Protein AF-D7MHW7-F1 (afdb_monomer_lite)

Structure (mmCIF, N/CA/C/O backbone):
data_AF-D7MHW7-F1
#
_entry.id   AF-D7MHW7-F1
#
loop_
_atom_site.group_PDB
_atom_site.id
_atom_site.type_symbol
_atom_site.label_atom_id
_atom_site.label_alt_id
_atom_site.label_comp_id
_atom_site.label_asym_id
_atom_site.label_entity_id
_atom_site.label_seq_id
_atom_site.pdbx_PDB_ins_code
_atom_site.Cartn_x
_atom_site.Cartn_y
_atom_site.Cartn_z
_atom_site.occupancy
_atom_site.B_iso_or_equiv
_atom_site.auth_seq_id
_atom_site.auth_comp_id
_atom_site.auth_asym_id
_atom_site.auth_atom_id
_atom_site.pdbx_PDB_model_num
ATOM 1 N N . MET A 1 1 ? -3.574 31.851 -14.010 1.00 35.72 1 MET A N 1
ATOM 2 C CA . MET A 1 1 ? -3.078 31.011 -12.898 1.00 35.72 1 MET A CA 1
ATOM 3 C C . MET A 1 1 ? -3.489 31.683 -11.595 1.00 35.72 1 MET A C 1
ATOM 5 O O . MET A 1 1 ? -2.938 32.725 -11.265 1.00 35.72 1 MET A O 1
ATOM 9 N N . VAL A 1 2 ? -4.532 31.171 -10.940 1.00 33.03 2 VAL A N 1
ATOM 10 C CA . VAL A 1 2 ? -5.126 31.762 -9.728 1.00 33.03 2 VAL A CA 1
ATOM 11 C C . VAL A 1 2 ? -4.238 31.435 -8.523 1.00 33.03 2 VAL A C 1
ATOM 13 O O . VAL A 1 2 ? -3.810 30.294 -8.360 1.00 33.03 2 VAL A O 1
ATOM 16 N N . LYS A 1 3 ? -3.908 32.438 -7.701 1.00 40.00 3 LYS A N 1
ATOM 17 C CA . LYS A 1 3 ? -3.277 32.227 -6.390 1.00 40.00 3 LYS A CA 1
ATOM 18 C C . LYS A 1 3 ? -4.361 31.727 -5.439 1.00 40.00 3 LYS A C 1
ATOM 20 O O . LYS A 1 3 ? -5.264 32.483 -5.098 1.00 40.00 3 LYS A O 1
ATOM 25 N N . VAL A 1 4 ? -4.289 30.464 -5.037 1.00 42.28 4 VAL A N 1
ATOM 26 C CA . VAL A 1 4 ? -5.145 29.925 -3.977 1.00 42.28 4 VAL A CA 1
ATOM 27 C C . VAL A 1 4 ? -4.425 30.169 -2.651 1.00 42.28 4 VAL A C 1
ATOM 29 O O . VAL A 1 4 ? -3.669 29.329 -2.184 1.00 42.28 4 VAL A O 1
ATOM 32 N N . ASP A 1 5 ? -4.608 31.361 -2.081 1.00 50.09 5 ASP A N 1
ATOM 33 C CA . ASP A 1 5 ? -4.143 31.702 -0.731 1.00 50.09 5 ASP A CA 1
ATOM 34 C C . ASP A 1 5 ? -5.175 31.173 0.283 1.00 50.09 5 ASP A C 1
ATOM 36 O O . ASP A 1 5 ? -6.059 31.908 0.726 1.00 50.09 5 ASP A O 1
ATOM 40 N N . ARG A 1 6 ? -5.123 29.877 0.617 1.00 55.62 6 ARG A N 1
ATOM 41 C CA . ARG A 1 6 ? -5.978 29.293 1.666 1.00 55.62 6 ARG A CA 1
ATOM 42 C C . ARG A 1 6 ? -5.141 28.992 2.904 1.00 55.62 6 ARG A C 1
ATOM 44 O O . ARG A 1 6 ? -4.108 28.336 2.829 1.00 55.62 6 ARG A O 1
ATOM 51 N N . ASN A 1 7 ? -5.600 29.475 4.054 1.00 59.31 7 ASN A N 1
ATOM 52 C CA . ASN A 1 7 ? -5.033 29.083 5.339 1.00 59.31 7 ASN A CA 1
ATOM 53 C C . ASN A 1 7 ? -5.412 27.626 5.613 1.00 59.31 7 ASN A C 1
ATOM 55 O O . ASN A 1 7 ? -6.584 27.269 5.491 1.00 59.31 7 ASN A O 1
ATOM 59 N N . ILE A 1 8 ? -4.433 26.803 5.981 1.00 56.03 8 ILE A N 1
ATOM 60 C CA . ILE A 1 8 ? -4.662 25.408 6.362 1.00 56.03 8 ILE A CA 1
ATOM 61 C C . ILE A 1 8 ? -4.437 25.291 7.862 1.00 56.03 8 ILE A C 1
ATOM 63 O O . ILE A 1 8 ? -3.434 25.769 8.400 1.00 56.03 8 ILE A O 1
ATOM 67 N N . THR A 1 9 ? -5.389 24.658 8.539 1.00 46.12 9 THR A N 1
ATOM 68 C CA . THR A 1 9 ? -5.274 24.313 9.952 1.00 46.12 9 THR A CA 1
ATOM 69 C C . THR A 1 9 ? -4.800 22.872 10.056 1.00 46.12 9 THR A C 1
ATOM 71 O O . THR A 1 9 ? -5.472 21.954 9.596 1.00 46.12 9 THR A O 1
ATOM 74 N N . VAL A 1 10 ? -3.639 22.680 10.670 1.00 48.81 10 VAL A N 1
ATOM 75 C CA . VAL A 1 10 ? -3.115 21.369 11.068 1.00 48.81 10 VAL A CA 1
ATOM 76 C C . VAL A 1 10 ? -3.005 21.337 12.593 1.00 48.81 10 VAL A C 1
ATOM 78 O O . VAL A 1 10 ? -3.010 22.387 13.232 1.00 48.81 10 VAL A O 1
ATOM 81 N N . ASN A 1 11 ? -2.866 20.157 13.207 1.00 44.56 11 ASN A N 1
ATOM 82 C CA . ASN A 1 11 ? -2.750 20.003 14.674 1.00 44.56 11 ASN A CA 1
ATOM 83 C C . ASN A 1 11 ? -1.547 20.742 15.316 1.00 44.56 11 ASN A C 1
ATOM 85 O O . ASN A 1 11 ? -1.367 20.693 16.528 1.00 44.56 11 ASN A O 1
ATOM 89 N N . LEU A 1 12 ? -0.738 21.444 14.516 1.00 39.25 12 LEU A N 1
ATOM 90 C CA . LEU A 1 12 ? 0.401 22.271 14.922 1.00 39.25 12 LEU A CA 1
ATOM 91 C C . LEU A 1 12 ? 0.145 23.787 14.769 1.00 39.25 12 LEU A C 1
ATOM 93 O O . LEU A 1 12 ? 1.045 24.583 15.017 1.00 39.25 12 LEU A O 1
ATOM 97 N N . GLY A 1 13 ? -1.061 24.201 14.365 1.00 53.19 13 GLY A N 1
ATOM 98 C CA . GLY A 1 13 ? -1.449 25.605 14.207 1.00 53.19 13 GLY A CA 1
ATOM 99 C C . GLY A 1 13 ? -2.006 25.943 12.823 1.00 53.19 13 GLY A C 1
ATOM 100 O O . GLY A 1 13 ? -2.254 25.076 11.985 1.00 53.19 13 GLY A O 1
ATOM 101 N N . THR A 1 14 ? -2.234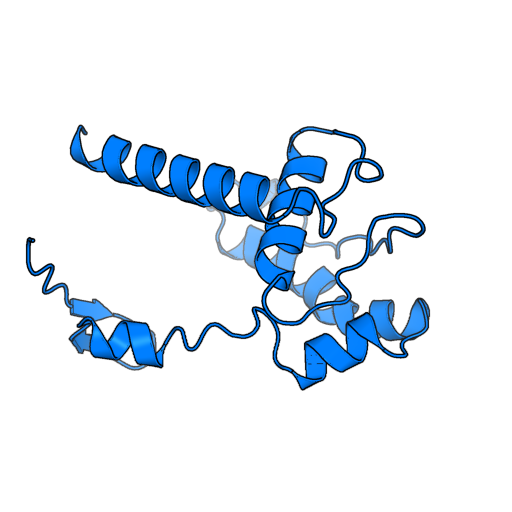 27.239 12.593 1.00 54.78 14 THR A N 1
ATOM 102 C CA . THR A 1 14 ? -2.672 27.755 11.288 1.00 54.78 14 THR A CA 1
ATOM 103 C C . THR A 1 14 ? -1.460 28.224 10.508 1.00 54.78 14 THR A C 1
ATOM 105 O O . THR A 1 14 ? -0.713 29.082 10.977 1.00 54.78 14 THR A O 1
ATOM 108 N N . ILE A 1 15 ? -1.282 27.677 9.314 1.00 58.00 15 ILE A N 1
ATOM 109 C CA . ILE A 1 15 ? -0.155 27.988 8.442 1.00 58.00 15 ILE A CA 1
ATOM 110 C C . ILE A 1 15 ? -0.654 28.504 7.095 1.00 58.00 15 ILE A C 1
ATOM 112 O O . ILE A 1 15 ? -1.705 28.096 6.588 1.00 58.00 15 ILE A O 1
ATOM 116 N N . LYS A 1 16 ? 0.107 29.439 6.521 1.00 62.28 16 LYS A N 1
ATOM 117 C CA . LYS A 1 16 ? -0.169 29.976 5.193 1.00 62.28 16 LYS A CA 1
ATOM 118 C C . LYS A 1 16 ? 0.370 28.988 4.168 1.00 62.28 16 LYS A C 1
ATOM 120 O O . LYS A 1 16 ? 1.574 28.929 3.943 1.00 62.28 16 LYS A O 1
ATOM 125 N N . ALA A 1 17 ? -0.522 28.195 3.589 1.00 55.25 17 ALA A N 1
ATOM 126 C CA . ALA A 1 17 ? -0.141 27.237 2.572 1.00 55.25 17 ALA A CA 1
ATOM 127 C C . ALA A 1 17 ? 0.098 27.980 1.256 1.00 55.25 17 ALA A C 1
ATOM 129 O O . ALA A 1 17 ? -0.837 28.461 0.617 1.00 55.25 17 ALA A O 1
ATOM 130 N N . ASP A 1 18 ? 1.362 28.109 0.872 1.00 64.44 18 ASP A N 1
ATOM 131 C CA . ASP A 1 18 ? 1.754 28.569 -0.453 1.00 64.44 18 ASP A CA 1
ATOM 132 C C . ASP A 1 18 ? 2.444 27.442 -1.234 1.00 64.44 18 ASP A C 1
ATOM 134 O O . ASP A 1 18 ? 2.612 26.320 -0.753 1.00 64.44 18 ASP A O 1
ATOM 138 N N . LYS A 1 19 ? 2.819 27.721 -2.486 1.00 53.50 19 LYS A N 1
ATOM 139 C CA . LYS A 1 19 ? 3.480 26.724 -3.337 1.00 53.50 19 LYS A CA 1
ATOM 140 C C . LYS A 1 19 ? 4.762 26.178 -2.703 1.00 53.50 19 LYS A C 1
ATOM 142 O O . LYS A 1 19 ? 5.056 25.012 -2.916 1.00 53.50 19 LYS A O 1
ATOM 147 N N . GLN A 1 20 ? 5.492 26.993 -1.945 1.00 55.22 20 GLN A N 1
ATOM 148 C CA . GLN A 1 20 ? 6.726 26.585 -1.282 1.00 55.22 20 GLN A CA 1
ATOM 149 C C . GLN A 1 20 ? 6.421 25.635 -0.119 1.00 55.22 20 GLN A C 1
ATOM 151 O O . GLN A 1 20 ? 7.057 24.595 -0.013 1.00 55.22 20 GLN A O 1
ATOM 156 N N . PHE A 1 21 ? 5.376 25.918 0.664 1.00 55.53 21 PHE A N 1
ATOM 157 C CA . PHE A 1 21 ? 4.899 25.019 1.716 1.00 55.53 21 PHE A CA 1
ATOM 158 C C . PHE A 1 21 ? 4.549 23.622 1.178 1.00 55.53 21 PHE A C 1
ATOM 160 O O . PHE A 1 21 ? 4.957 22.619 1.755 1.00 55.53 21 PHE A O 1
ATOM 167 N N . PHE A 1 22 ? 3.839 23.531 0.048 1.00 49.62 22 PHE A N 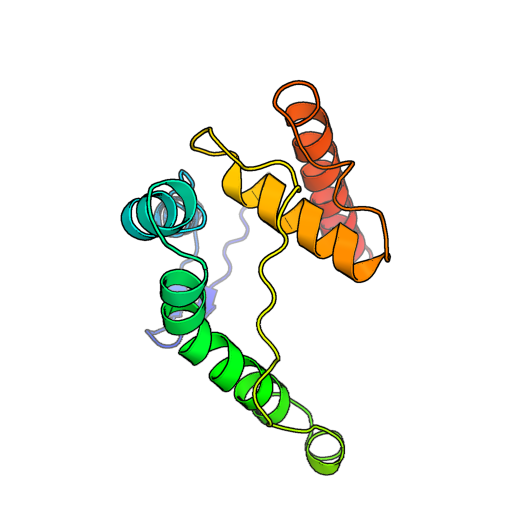1
ATOM 168 C CA . PHE A 1 22 ? 3.529 22.231 -0.562 1.00 49.62 22 PHE A CA 1
ATOM 169 C C . PHE A 1 22 ? 4.749 21.550 -1.190 1.00 49.62 22 PHE A C 1
ATOM 171 O O . PHE A 1 22 ? 4.806 20.328 -1.169 1.00 49.62 22 PHE A O 1
ATOM 178 N N . LEU A 1 23 ? 5.718 22.304 -1.717 1.00 49.09 23 LEU A N 1
ATOM 179 C CA . LEU A 1 23 ? 6.990 21.756 -2.211 1.00 49.09 23 LEU A CA 1
ATOM 180 C C . LEU A 1 23 ? 7.880 21.222 -1.076 1.00 49.09 23 LEU A C 1
ATOM 182 O O . LEU A 1 23 ? 8.660 20.307 -1.300 1.00 49.09 23 LEU A O 1
ATOM 186 N N . GLU A 1 24 ? 7.762 21.779 0.129 1.00 51.06 24 GLU A N 1
ATOM 187 C CA . GLU A 1 24 ? 8.462 21.306 1.331 1.00 51.06 24 GLU A CA 1
ATOM 188 C C . GLU A 1 24 ? 7.731 20.141 2.016 1.00 51.06 24 GLU A C 1
ATOM 190 O O . GLU A 1 24 ? 8.368 19.254 2.577 1.00 51.06 24 GLU A O 1
ATOM 195 N N . LEU A 1 25 ? 6.394 20.123 1.962 1.00 44.28 25 LEU A N 1
ATOM 196 C CA . LEU A 1 25 ? 5.562 19.030 2.479 1.00 44.28 25 LEU A CA 1
ATOM 197 C C . LEU A 1 25 ? 5.601 17.794 1.566 1.00 44.28 25 LEU A C 1
ATOM 199 O O . LEU A 1 25 ? 5.479 16.662 2.029 1.00 44.28 25 LEU A O 1
ATOM 203 N N . ILE A 1 26 ? 5.747 18.027 0.263 1.00 46.34 26 ILE A N 1
ATOM 204 C CA . ILE A 1 26 ? 5.832 17.020 -0.786 1.00 46.34 26 ILE A CA 1
ATOM 205 C C . ILE A 1 26 ? 7.239 17.124 -1.382 1.00 46.34 26 ILE A C 1
ATOM 207 O O . ILE A 1 26 ? 7.407 17.690 -2.457 1.00 46.34 26 ILE A O 1
ATOM 211 N N . ASP A 1 27 ? 8.250 16.588 -0.695 1.00 48.16 27 ASP A N 1
ATOM 212 C CA . ASP A 1 27 ? 9.506 16.199 -1.351 1.00 48.16 27 ASP A CA 1
ATOM 213 C C . ASP A 1 27 ? 9.298 14.790 -1.942 1.00 48.16 27 ASP A C 1
ATOM 215 O O . ASP A 1 27 ? 9.391 13.790 -1.220 1.00 48.16 27 ASP A O 1
ATOM 219 N N . PRO A 1 28 ? 8.884 14.650 -3.218 1.00 53.84 28 PRO A N 1
ATOM 220 C CA . PRO A 1 28 ? 8.311 13.418 -3.717 1.00 53.84 28 PRO A CA 1
ATOM 221 C C . PRO A 1 28 ? 9.383 12.666 -4.488 1.00 53.84 28 PRO A C 1
ATOM 223 O O . PRO A 1 28 ? 9.384 12.657 -5.719 1.00 53.84 28 PRO A O 1
ATOM 226 N N . GLN A 1 29 ? 10.305 12.018 -3.786 1.00 49.69 29 GLN A N 1
ATOM 227 C CA . GLN A 1 29 ? 11.044 10.926 -4.425 1.00 49.69 29 GLN A CA 1
ATOM 228 C C . GLN A 1 29 ? 10.478 9.565 -4.044 1.00 49.69 29 GLN A C 1
ATOM 230 O O . GLN A 1 29 ? 10.505 8.639 -4.858 1.00 49.69 29 GLN A O 1
ATOM 235 N N . THR A 1 30 ? 9.892 9.433 -2.853 1.00 52.28 30 THR A N 1
ATOM 236 C CA . THR A 1 30 ? 9.398 8.148 -2.360 1.00 52.28 30 THR A CA 1
ATOM 237 C C . THR A 1 30 ? 8.164 8.323 -1.461 1.00 52.28 30 THR A C 1
ATOM 239 O O . THR A 1 30 ? 8.143 9.157 -0.566 1.00 52.28 30 THR A O 1
ATOM 242 N N . TRP A 1 31 ? 7.115 7.521 -1.684 1.00 53.88 31 TRP A N 1
ATOM 243 C CA . TRP A 1 31 ? 5.898 7.475 -0.842 1.00 53.88 31 TRP A CA 1
ATOM 244 C C . TRP A 1 31 ? 6.133 6.808 0.521 1.00 53.88 31 TRP A C 1
ATOM 246 O O . TRP A 1 31 ? 5.336 6.931 1.445 1.00 53.88 31 TRP A O 1
ATOM 256 N N . LEU A 1 32 ? 7.241 6.086 0.631 1.00 52.22 32 LEU A N 1
ATOM 257 C CA . LEU A 1 32 ? 7.773 5.498 1.850 1.00 52.22 32 LEU A CA 1
ATOM 258 C C . LEU A 1 32 ? 9.157 6.104 2.068 1.00 52.22 32 LEU A C 1
ATOM 260 O O . LEU A 1 32 ? 9.810 6.455 1.088 1.00 52.22 32 LEU A O 1
ATOM 264 N N . SER A 1 33 ? 9.645 6.216 3.305 1.00 55.34 33 SER A N 1
ATOM 265 C CA . SER A 1 33 ? 11.039 6.636 3.511 1.00 55.34 33 SER A CA 1
ATOM 266 C C . SER A 1 33 ? 11.986 5.707 2.738 1.00 55.34 33 SER A C 1
ATOM 268 O O . SER A 1 33 ? 11.663 4.538 2.510 1.00 55.34 33 SER A O 1
ATOM 270 N N . GLU A 1 34 ? 13.158 6.188 2.315 1.00 56.56 34 GLU A N 1
ATOM 271 C CA . GLU A 1 34 ? 14.129 5.320 1.631 1.00 56.56 34 GLU A CA 1
ATOM 272 C C . GLU A 1 34 ? 14.457 4.060 2.444 1.00 56.56 34 GLU A C 1
ATOM 274 O O . GLU A 1 34 ? 14.696 3.001 1.871 1.00 56.56 34 GLU A O 1
ATOM 279 N N . GLU A 1 35 ? 14.449 4.171 3.771 1.00 54.16 35 GLU A N 1
ATOM 280 C CA . GLU A 1 35 ? 14.662 3.068 4.704 1.00 54.16 35 GLU A CA 1
ATOM 281 C C . GLU A 1 35 ? 13.533 2.035 4.624 1.00 54.16 35 GLU A C 1
ATOM 283 O O . GLU A 1 35 ? 13.804 0.843 4.505 1.00 54.16 35 GLU A O 1
ATOM 288 N N . LEU A 1 36 ? 12.274 2.483 4.592 1.00 55.88 36 LEU A N 1
ATOM 289 C CA . LEU A 1 36 ? 11.096 1.623 4.441 1.00 55.88 36 LEU A CA 1
ATOM 290 C C . LEU A 1 36 ? 11.015 0.990 3.050 1.00 55.88 36 LEU A C 1
ATOM 292 O O . LEU A 1 36 ? 10.700 -0.191 2.917 1.00 55.88 36 LEU A O 1
ATOM 296 N N . SER A 1 37 ? 11.344 1.761 2.015 1.00 55.69 37 SER A N 1
ATOM 297 C CA . SER A 1 37 ? 11.424 1.290 0.633 1.00 55.69 37 SER A CA 1
ATOM 298 C C . SER A 1 37 ? 12.493 0.203 0.490 1.00 55.69 37 SER A C 1
ATOM 300 O O . SER A 1 37 ? 12.210 -0.879 -0.018 1.00 55.69 37 SER A O 1
ATOM 302 N N . LYS A 1 38 ? 13.701 0.429 1.027 1.00 54.28 38 LYS A N 1
ATOM 303 C CA . LYS A 1 38 ? 14.780 -0.570 1.052 1.00 54.28 38 LYS A CA 1
ATOM 304 C C . LYS A 1 38 ? 14.403 -1.783 1.904 1.00 54.28 38 LYS A C 1
ATOM 306 O O . LYS A 1 38 ? 14.666 -2.894 1.472 1.00 54.28 38 LYS A O 1
ATOM 311 N N . PHE A 1 39 ? 13.749 -1.616 3.050 1.00 54.91 39 PHE A N 1
ATOM 312 C CA . PHE A 1 39 ? 13.306 -2.736 3.889 1.00 54.91 39 PHE A CA 1
ATOM 313 C C . PHE A 1 39 ? 12.313 -3.652 3.151 1.00 54.91 39 PHE A C 1
ATOM 315 O O . PHE A 1 39 ? 12.529 -4.859 3.050 1.00 54.91 39 PHE A O 1
ATOM 322 N N . ILE A 1 40 ? 11.284 -3.068 2.529 1.00 58.19 40 ILE A N 1
ATOM 323 C CA . ILE A 1 40 ? 10.234 -3.815 1.818 1.00 58.19 40 ILE A CA 1
ATOM 324 C C . ILE A 1 40 ? 10.750 -4.432 0.507 1.00 58.19 40 ILE A C 1
ATOM 326 O O . ILE A 1 40 ? 10.376 -5.558 0.174 1.00 58.19 40 ILE A O 1
ATOM 330 N N . ILE A 1 41 ? 11.605 -3.719 -0.238 1.00 56.31 41 ILE A N 1
ATOM 331 C CA . ILE A 1 41 ? 12.107 -4.154 -1.554 1.00 56.31 41 ILE A CA 1
ATOM 332 C C . ILE A 1 41 ? 13.299 -5.109 -1.424 1.00 56.31 41 ILE A C 1
ATOM 334 O O . ILE A 1 41 ? 13.458 -6.000 -2.258 1.00 56.31 41 ILE A O 1
ATOM 338 N N . SER A 1 42 ? 14.159 -4.923 -0.419 1.00 53.59 42 SER A N 1
ATOM 339 C CA . SER A 1 42 ? 15.492 -5.521 -0.438 1.00 53.59 42 SER A CA 1
ATOM 340 C C . SER A 1 42 ? 15.596 -6.863 0.282 1.00 53.59 42 SER A C 1
ATOM 342 O O . SER A 1 42 ? 16.292 -7.718 -0.258 1.00 53.59 42 SER A O 1
ATOM 344 N N . ILE A 1 43 ? 15.048 -7.088 1.489 1.00 51.94 43 ILE A N 1
ATOM 345 C CA . ILE A 1 43 ? 15.536 -8.252 2.278 1.00 51.94 43 ILE A CA 1
ATOM 346 C C . ILE A 1 43 ? 14.578 -8.843 3.327 1.00 51.94 43 ILE A C 1
ATOM 348 O O . ILE A 1 43 ? 15.021 -9.675 4.110 1.00 51.94 43 ILE A O 1
ATOM 352 N N . SER A 1 44 ? 13.287 -8.512 3.359 1.00 59.47 44 SER A N 1
ATOM 353 C CA . SER A 1 44 ? 12.430 -9.070 4.416 1.00 59.47 44 SER A CA 1
ATOM 354 C C . SER A 1 44 ? 11.695 -10.354 4.031 1.00 59.47 44 SER A C 1
ATOM 356 O O . SER A 1 44 ? 10.986 -10.441 3.013 1.00 59.47 44 SER A O 1
ATOM 358 N N . SER A 1 45 ? 11.857 -11.376 4.879 1.00 69.50 45 SER A N 1
ATOM 359 C CA . SER A 1 45 ? 11.048 -12.597 4.842 1.00 69.50 45 SER A CA 1
ATOM 360 C C . SER A 1 45 ? 9.554 -12.241 4.949 1.00 69.50 45 SER A C 1
ATOM 362 O O . SER A 1 45 ? 9.185 -11.133 5.342 1.00 69.50 45 SER A O 1
ATOM 364 N N . GLY A 1 46 ? 8.659 -13.152 4.547 1.00 72.88 46 GLY A N 1
ATOM 365 C CA . GLY A 1 46 ? 7.213 -12.924 4.705 1.00 72.88 46 GLY A CA 1
ATOM 366 C C . GLY A 1 46 ? 6.831 -12.561 6.144 1.00 72.88 46 GLY A C 1
ATOM 367 O O . GLY A 1 46 ? 6.020 -11.664 6.341 1.00 72.88 46 GLY A O 1
ATOM 368 N N . GLU A 1 47 ? 7.497 -13.192 7.108 1.00 80.19 47 GLU A N 1
ATOM 369 C CA . GLU A 1 47 ? 7.303 -13.003 8.545 1.00 80.19 47 GLU A CA 1
ATOM 370 C C . GLU A 1 47 ? 7.763 -11.620 9.029 1.00 80.19 47 GLU A C 1
ATOM 372 O O . GLU A 1 47 ? 7.049 -10.962 9.778 1.00 80.19 47 GLU A O 1
ATOM 377 N N . GLU A 1 48 ? 8.908 -11.126 8.551 1.00 79.56 48 GLU A N 1
ATOM 378 C CA . GLU A 1 48 ? 9.398 -9.788 8.909 1.00 79.56 48 GLU A CA 1
ATOM 379 C C . GLU A 1 48 ? 8.475 -8.675 8.406 1.00 79.56 48 GLU A C 1
ATOM 381 O O . GLU A 1 48 ? 8.218 -7.706 9.119 1.00 79.56 48 GLU A O 1
ATOM 386 N N . ILE A 1 49 ? 7.948 -8.818 7.185 1.00 77.75 49 ILE A N 1
ATOM 387 C CA . ILE A 1 49 ? 6.960 -7.873 6.654 1.00 77.75 49 ILE A CA 1
ATOM 388 C C . ILE A 1 49 ? 5.664 -7.970 7.448 1.00 77.75 49 ILE A C 1
ATOM 390 O O . ILE A 1 49 ? 5.087 -6.936 7.767 1.00 77.75 49 ILE A O 1
ATOM 394 N N . GLU A 1 50 ? 5.204 -9.180 7.770 1.00 83.06 50 GLU A N 1
ATOM 395 C CA . GLU A 1 50 ? 3.986 -9.374 8.552 1.00 83.06 50 GLU A CA 1
ATOM 396 C C . GLU A 1 50 ? 4.089 -8.704 9.925 1.00 83.06 50 GLU A C 1
ATOM 398 O O . GLU A 1 50 ? 3.212 -7.917 10.280 1.00 83.06 50 GLU A O 1
ATOM 403 N N . GLU A 1 51 ? 5.185 -8.918 10.656 1.00 85.81 51 GLU A N 1
ATOM 404 C CA . GLU A 1 51 ? 5.394 -8.281 11.958 1.00 85.81 51 GLU A CA 1
ATOM 405 C C . GLU A 1 51 ? 5.532 -6.757 11.831 1.00 85.81 51 GLU A C 1
ATOM 407 O O . GLU A 1 51 ? 4.980 -6.019 12.647 1.00 85.81 51 GLU A O 1
ATOM 412 N N . PHE A 1 52 ? 6.181 -6.267 10.769 1.00 83.00 52 PHE A N 1
ATOM 413 C CA . PHE A 1 52 ? 6.280 -4.834 10.497 1.00 83.00 52 PHE A CA 1
ATOM 414 C C . PHE A 1 52 ? 4.915 -4.186 10.206 1.00 83.00 52 PHE A C 1
ATOM 416 O O . PHE A 1 52 ? 4.651 -3.073 10.667 1.00 83.00 52 PHE A O 1
ATOM 423 N N . VAL A 1 53 ? 4.032 -4.852 9.449 1.00 84.06 53 VAL A N 1
ATOM 424 C CA . VAL A 1 53 ? 2.728 -4.281 9.056 1.00 84.06 53 VAL A CA 1
ATOM 425 C C . VAL A 1 53 ? 1.608 -4.540 10.071 1.00 84.06 53 VAL A C 1
ATOM 427 O O . VAL A 1 53 ? 0.564 -3.887 10.026 1.00 84.06 53 VAL A O 1
ATOM 430 N N . LYS A 1 54 ? 1.816 -5.453 11.021 1.00 88.25 54 LYS A N 1
ATOM 431 C CA . LYS A 1 54 ? 0.857 -5.824 12.072 1.00 88.25 54 LYS A CA 1
ATOM 432 C C . LYS A 1 54 ? 0.314 -4.657 12.899 1.00 88.25 54 LYS A C 1
ATOM 434 O O . LYS A 1 54 ? -0.902 -4.632 13.100 1.00 88.25 54 LYS A O 1
ATOM 439 N N . PRO A 1 55 ? 1.112 -3.655 13.320 1.00 89.56 55 PRO A N 1
ATOM 440 C CA . PRO A 1 55 ? 0.565 -2.478 13.989 1.00 89.56 55 PRO A CA 1
ATOM 441 C C . PRO A 1 55 ? -0.480 -1.747 13.137 1.00 89.56 55 PRO A C 1
ATOM 443 O O . PRO A 1 55 ? -1.504 -1.322 13.663 1.00 89.56 55 PRO A O 1
ATOM 446 N N . TYR A 1 56 ? -0.278 -1.657 11.819 1.00 86.50 56 TYR A N 1
ATOM 447 C CA . TYR A 1 56 ? -1.226 -1.014 10.906 1.00 86.50 56 TYR A CA 1
ATOM 448 C C . TYR A 1 56 ? -2.485 -1.858 10.707 1.00 86.50 56 TYR A C 1
ATOM 450 O O . TYR A 1 56 ? -3.587 -1.319 10.733 1.00 86.50 56 TYR A O 1
ATOM 458 N N . ALA A 1 57 ? -2.339 -3.179 10.568 1.00 89.31 57 ALA A N 1
ATOM 459 C CA . ALA A 1 57 ? -3.472 -4.094 10.438 1.00 89.31 57 ALA A CA 1
ATOM 460 C C . ALA A 1 57 ? -4.409 -4.056 11.659 1.00 89.31 57 ALA A C 1
ATOM 462 O O . ALA A 1 57 ? -5.608 -4.287 11.517 1.00 89.31 57 ALA A O 1
ATOM 463 N N . LEU A 1 58 ? -3.869 -3.743 12.840 1.00 91.06 58 LEU A N 1
ATOM 464 C CA . LEU A 1 58 ? -4.646 -3.480 14.050 1.00 91.06 58 LEU A CA 1
ATOM 465 C C . LEU A 1 58 ? -5.197 -2.051 14.063 1.00 91.06 58 LEU A C 1
ATOM 467 O O . LEU A 1 58 ? -6.383 -1.860 14.284 1.00 91.06 58 LEU A O 1
ATOM 471 N N . MET A 1 59 ? -4.364 -1.042 13.806 1.00 93.88 59 MET A N 1
ATOM 472 C CA . MET A 1 59 ? -4.737 0.370 13.938 1.00 93.88 59 MET A CA 1
ATOM 473 C C . MET A 1 59 ? -5.812 0.819 12.938 1.00 93.88 59 MET A C 1
ATOM 475 O O . MET A 1 59 ? -6.699 1.586 13.302 1.00 93.88 59 MET A O 1
ATOM 479 N N . VAL A 1 60 ? -5.746 0.373 11.683 1.00 88.19 60 VAL A N 1
ATOM 480 C CA . VAL A 1 60 ? -6.662 0.813 10.619 1.00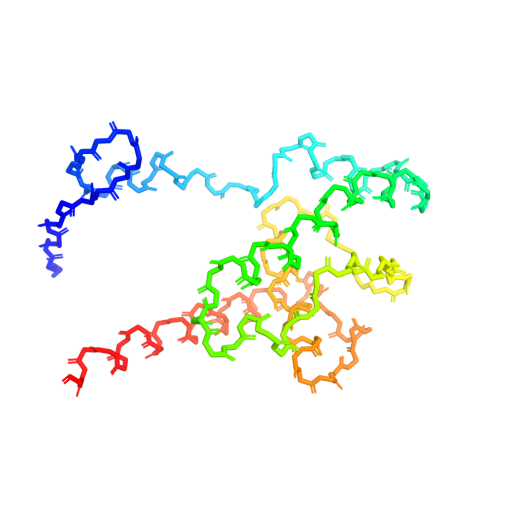 88.19 60 VAL A CA 1
ATOM 481 C C . VAL A 1 60 ? -8.141 0.550 10.950 1.00 88.19 60 VAL A C 1
ATOM 483 O O . VAL A 1 60 ? -8.908 1.512 10.892 1.00 88.19 60 VAL A O 1
ATOM 486 N N . PRO A 1 61 ? -8.579 -0.667 11.338 1.00 90.06 61 PRO A N 1
ATOM 487 C CA . PRO A 1 61 ? -9.979 -0.894 11.704 1.00 90.06 61 PRO A CA 1
ATOM 488 C C . PRO A 1 61 ? -10.429 -0.059 12.913 1.00 90.06 61 PRO A C 1
ATOM 490 O O . PRO A 1 61 ? -11.547 0.458 12.902 1.00 90.06 61 PRO A O 1
ATOM 493 N N . TYR A 1 62 ? -9.556 0.165 13.906 1.00 89.19 62 TYR A N 1
ATOM 494 C CA . TYR A 1 62 ? -9.853 1.082 15.015 1.00 89.19 62 TYR A CA 1
ATOM 495 C C . TYR A 1 62 ? -10.097 2.512 14.534 1.00 89.19 62 TYR A C 1
ATOM 497 O O . TYR A 1 62 ? -11.065 3.140 14.958 1.00 89.19 62 TYR A O 1
ATOM 505 N N . LEU A 1 63 ? -9.240 3.031 13.647 1.00 91.06 63 LEU A N 1
ATOM 506 C CA . LEU A 1 63 ? -9.398 4.378 13.099 1.00 91.06 63 LEU A CA 1
ATOM 507 C C . LEU A 1 63 ? -10.684 4.493 12.279 1.00 91.06 63 LEU A C 1
ATOM 509 O O . LEU A 1 63 ? -11.435 5.442 12.477 1.00 91.06 63 LEU A O 1
ATOM 513 N N . ILE A 1 64 ? -10.977 3.517 11.414 1.00 89.44 64 ILE A N 1
ATOM 514 C CA . ILE A 1 64 ? -12.208 3.499 10.609 1.00 89.44 64 ILE A CA 1
ATOM 515 C C . ILE A 1 64 ? -13.439 3.585 11.511 1.00 89.44 64 ILE A C 1
ATOM 517 O O . ILE A 1 64 ? -14.300 4.431 11.288 1.00 89.44 64 ILE A O 1
ATOM 521 N N . LYS A 1 65 ? -13.496 2.770 12.570 1.00 90.44 65 LYS A N 1
ATOM 522 C CA . LYS A 1 65 ? -14.596 2.817 13.536 1.00 90.44 65 LYS A CA 1
ATOM 523 C C . LYS A 1 65 ? -14.648 4.153 14.282 1.00 90.44 65 LYS A C 1
ATOM 525 O O . LYS A 1 65 ? -15.717 4.736 14.402 1.00 90.44 65 LYS A O 1
ATOM 530 N N . ALA A 1 66 ? -13.512 4.674 14.744 1.00 90.69 66 ALA A N 1
ATOM 531 C CA . ALA A 1 66 ? -13.456 5.933 15.490 1.00 90.69 66 ALA A CA 1
ATOM 532 C C . ALA A 1 66 ? -13.906 7.157 14.669 1.00 90.69 66 ALA A C 1
ATOM 534 O O . ALA A 1 66 ? -14.442 8.105 15.242 1.00 90.69 66 ALA A O 1
ATOM 535 N N . PHE A 1 67 ? -13.694 7.144 13.349 1.00 91.75 67 PHE A N 1
ATOM 536 C CA . PHE A 1 67 ? -14.119 8.217 12.443 1.00 91.75 67 PHE A CA 1
ATOM 537 C C . PHE A 1 67 ? -15.527 8.028 11.863 1.00 91.75 67 PHE A C 1
ATOM 539 O O . PHE A 1 67 ? -16.047 8.955 11.244 1.00 91.75 67 PHE A O 1
ATOM 546 N N . ALA A 1 68 ? -16.147 6.865 12.060 1.00 91.44 68 ALA A N 1
ATOM 547 C CA . ALA A 1 68 ? -17.507 6.606 11.610 1.00 91.44 68 ALA A CA 1
ATOM 548 C C . ALA A 1 68 ? -18.539 7.369 12.453 1.00 91.44 68 ALA A C 1
ATOM 550 O O . ALA A 1 68 ? -18.295 7.707 13.620 1.00 91.44 68 ALA A O 1
ATOM 551 N N . SER A 1 69 ? -19.716 7.623 11.876 1.00 91.69 69 SER A N 1
ATOM 552 C CA . SER A 1 69 ? -20.817 8.228 12.625 1.00 91.69 69 SER A CA 1
ATOM 553 C C . SER A 1 69 ? -21.275 7.304 13.766 1.00 91.69 69 SER A C 1
ATOM 555 O O . SER A 1 69 ? -21.100 6.087 13.680 1.00 91.69 69 SER A O 1
ATOM 557 N N . PRO A 1 70 ? -21.911 7.830 14.832 1.00 88.75 70 PRO A N 1
ATOM 558 C CA . PRO A 1 70 ? -22.377 6.996 15.941 1.00 88.75 70 PRO A CA 1
ATOM 559 C C . PRO A 1 70 ? -23.293 5.839 15.517 1.00 88.75 70 PRO A C 1
ATOM 561 O O . PRO A 1 70 ? -23.273 4.794 16.152 1.00 88.75 70 PRO A O 1
ATOM 564 N N . ALA A 1 71 ? -24.068 6.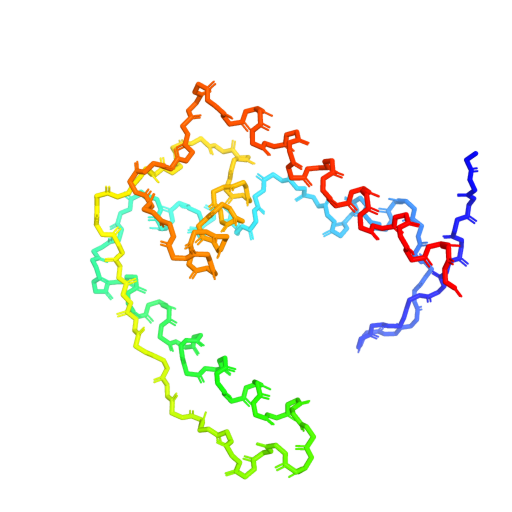009 14.440 1.00 89.81 71 ALA A N 1
ATOM 565 C CA . ALA A 1 71 ? -24.941 4.963 13.910 1.00 89.81 71 ALA A CA 1
ATOM 566 C C . ALA A 1 71 ? -24.160 3.819 13.236 1.00 89.81 71 ALA A C 1
ATOM 568 O O . ALA A 1 71 ? -24.562 2.667 13.326 1.00 89.81 71 ALA A O 1
ATOM 569 N N . GLU A 1 72 ? -23.034 4.128 12.591 1.00 90.94 72 GLU A N 1
ATOM 570 C CA . GLU A 1 72 ? -22.194 3.152 11.882 1.00 90.94 72 GLU A CA 1
ATOM 571 C C . GLU A 1 72 ? -21.218 2.434 12.827 1.00 90.94 72 GLU A C 1
ATOM 573 O O . GLU A 1 72 ? -20.793 1.313 12.556 1.00 90.94 72 GLU A O 1
ATOM 578 N N . GLN A 1 73 ? -20.857 3.052 13.957 1.00 87.94 73 GLN A N 1
ATOM 579 C CA . GLN A 1 73 ? -19.908 2.479 14.919 1.00 87.94 73 GLN A CA 1
ATOM 580 C C . GLN A 1 73 ? -20.345 1.116 15.464 1.00 87.94 73 GLN A C 1
ATOM 582 O O . GLN A 1 73 ? -19.498 0.238 15.655 1.00 87.94 73 GLN A O 1
ATOM 587 N N . ASP A 1 74 ? -21.643 0.927 15.693 1.00 88.00 74 ASP A N 1
ATOM 588 C CA . ASP A 1 74 ? -22.192 -0.335 16.197 1.00 88.00 74 ASP A CA 1
ATOM 589 C C . ASP A 1 74 ? -22.156 -1.453 15.138 1.00 88.00 74 ASP A C 1
ATOM 591 O O . ASP A 1 74 ? -22.083 -2.632 15.485 1.00 88.00 74 ASP A O 1
ATOM 595 N N . GLU A 1 75 ? -22.139 -1.093 13.851 1.00 90.00 75 GLU A N 1
ATOM 596 C CA . GLU A 1 75 ? -22.072 -2.030 12.722 1.00 90.00 75 GLU A CA 1
ATOM 597 C C . GLU A 1 75 ? -20.628 -2.395 12.340 1.00 90.00 75 GLU A C 1
ATOM 599 O O . GLU A 1 75 ? -20.374 -3.445 11.741 1.00 90.00 75 GLU A O 1
ATOM 604 N N . LEU A 1 76 ? -19.660 -1.548 12.702 1.00 88.56 76 LEU A N 1
ATOM 605 C CA . LEU A 1 76 ? -18.252 -1.729 12.363 1.00 88.56 76 LEU A CA 1
ATOM 606 C C . LEU A 1 76 ? -17.511 -2.584 13.397 1.00 88.56 76 LEU A C 1
ATOM 608 O O . LEU A 1 76 ? -17.527 -2.330 14.605 1.00 88.56 76 LEU A O 1
ATOM 612 N N . ASN A 1 77 ? -16.780 -3.579 12.896 1.00 87.31 77 ASN A N 1
ATOM 613 C CA . ASN A 1 77 ? -15.866 -4.399 13.683 1.00 87.31 77 ASN A CA 1
ATOM 614 C C . ASN A 1 77 ? -14.474 -3.749 13.745 1.00 87.31 77 ASN A C 1
ATOM 616 O O . ASN A 1 77 ? -13.963 -3.279 12.730 1.00 87.31 77 ASN A O 1
ATOM 620 N N . ASP A 1 78 ? -13.850 -3.771 14.920 1.00 86.44 78 ASP A N 1
ATOM 621 C CA . ASP A 1 78 ? -12.496 -3.262 15.161 1.00 86.44 78 ASP A CA 1
ATOM 622 C C . ASP A 1 78 ? -11.428 -4.371 15.189 1.00 86.44 78 ASP A C 1
ATOM 624 O O . ASP A 1 78 ? -10.249 -4.098 15.416 1.00 86.44 78 ASP A O 1
ATOM 628 N N . ALA A 1 79 ? -11.812 -5.625 14.927 1.00 91.56 79 ALA A N 1
ATOM 629 C CA . ALA A 1 79 ? -10.857 -6.718 14.825 1.00 91.56 79 ALA A CA 1
ATOM 630 C C . ALA A 1 79 ? -9.805 -6.449 13.738 1.00 91.56 79 ALA A C 1
ATOM 632 O O . ALA A 1 79 ? -10.116 -6.011 12.627 1.00 91.56 79 ALA A O 1
ATOM 633 N N . GLY A 1 80 ? -8.556 -6.793 14.057 1.00 89.25 80 GLY A N 1
ATOM 634 C CA . GLY A 1 80 ? -7.421 -6.626 13.158 1.00 89.25 80 GLY A CA 1
ATOM 635 C C . GLY A 1 80 ? -7.630 -7.283 11.796 1.00 89.25 80 GLY A C 1
ATOM 636 O O . GLY A 1 80 ? -8.151 -8.398 11.681 1.00 89.25 80 GLY A O 1
ATOM 637 N N . TYR A 1 81 ? -7.181 -6.598 10.751 1.00 90.19 81 TYR A N 1
ATOM 638 C CA . TYR A 1 81 ? -7.233 -7.118 9.394 1.00 90.19 81 TYR A CA 1
ATOM 639 C C . TYR A 1 81 ? -6.253 -8.271 9.185 1.00 90.19 81 TYR A C 1
ATOM 641 O O . TYR A 1 81 ? -5.168 -8.324 9.765 1.00 90.19 81 TYR A O 1
ATOM 649 N N . LYS A 1 82 ? -6.633 -9.209 8.311 1.00 90.12 82 LYS A N 1
ATOM 650 C CA . LYS A 1 82 ? -5.742 -10.292 7.882 1.00 90.12 82 LYS A CA 1
ATOM 651 C C . LYS A 1 82 ? -4.689 -9.732 6.937 1.00 90.12 82 LYS A C 1
ATOM 653 O O . LYS A 1 82 ? -5.029 -9.153 5.908 1.00 90.12 82 LYS A O 1
ATOM 658 N N . ILE A 1 83 ? -3.425 -9.976 7.252 1.00 86.38 83 ILE A N 1
ATOM 659 C CA . ILE A 1 83 ? -2.302 -9.591 6.401 1.00 86.38 83 ILE A CA 1
ATOM 660 C C . ILE A 1 83 ? -2.131 -10.659 5.322 1.00 86.38 83 ILE A C 1
ATOM 662 O O . ILE A 1 83 ? -2.140 -11.857 5.603 1.00 86.38 83 ILE A O 1
ATOM 666 N N . ARG A 1 84 ? -1.999 -10.232 4.065 1.00 83.12 84 ARG A N 1
ATOM 667 C CA . ARG A 1 84 ? -1.666 -11.118 2.947 1.00 83.12 84 ARG A CA 1
ATOM 668 C C . ARG A 1 84 ? -0.550 -10.497 2.127 1.00 83.12 84 ARG A C 1
ATOM 670 O O . ARG A 1 84 ? -0.690 -9.382 1.632 1.00 83.12 84 ARG A O 1
ATOM 677 N N . ARG A 1 85 ? 0.535 -11.247 1.939 1.00 79.25 85 ARG A N 1
ATOM 678 C CA . ARG A 1 85 ? 1.581 -10.907 0.973 1.00 79.25 85 ARG A CA 1
ATOM 679 C C . ARG A 1 85 ? 1.237 -11.552 -0.365 1.00 79.25 85 ARG A C 1
ATOM 681 O O . ARG A 1 85 ? 1.182 -12.775 -0.465 1.00 79.25 85 ARG A O 1
ATOM 688 N N . CYS A 1 86 ? 1.027 -10.736 -1.391 1.00 77.44 86 CYS A N 1
ATOM 689 C CA . CYS A 1 86 ? 0.829 -11.233 -2.748 1.00 77.44 86 CYS A CA 1
ATOM 690 C C . CYS A 1 86 ? 2.188 -11.633 -3.341 1.00 77.44 86 CYS A C 1
ATOM 692 O O . CYS A 1 86 ? 2.984 -10.777 -3.726 1.00 77.44 86 CYS A O 1
ATOM 694 N N . GLY A 1 87 ? 2.480 -12.935 -3.361 1.00 68.75 87 GLY A N 1
ATOM 695 C CA . GLY A 1 87 ? 3.573 -13.481 -4.166 1.00 68.75 87 GLY A CA 1
ATOM 696 C C . GLY A 1 87 ? 3.176 -13.479 -5.643 1.00 68.75 87 GLY A C 1
ATOM 697 O O . GLY A 1 87 ? 2.005 -13.663 -5.949 1.00 68.75 87 GLY A O 1
ATOM 698 N N . GLU A 1 88 ? 4.135 -13.287 -6.551 1.00 79.06 88 GLU A N 1
ATOM 699 C CA . GLU A 1 88 ? 3.937 -13.337 -8.018 1.00 79.06 88 GLU A CA 1
ATOM 700 C C . GLU A 1 88 ? 3.299 -12.108 -8.696 1.00 79.06 88 GLU A C 1
ATOM 702 O O . GLU A 1 88 ? 2.878 -12.205 -9.848 1.00 79.06 88 GLU A O 1
ATOM 707 N N . ILE A 1 89 ? 3.269 -10.943 -8.044 1.00 85.56 89 ILE A N 1
ATOM 708 C CA . ILE A 1 89 ? 2.875 -9.678 -8.695 1.00 85.56 89 ILE A CA 1
ATOM 709 C C . ILE A 1 89 ? 4.111 -8.839 -9.062 1.00 85.56 89 ILE A C 1
ATOM 711 O O . ILE A 1 89 ? 5.126 -8.925 -8.352 1.00 85.56 89 ILE A O 1
ATOM 715 N N . PRO A 1 90 ? 4.063 -8.017 -10.130 1.00 86.31 90 PRO A N 1
ATOM 716 C CA . PRO A 1 90 ? 5.166 -7.131 -10.499 1.00 86.31 90 PRO A CA 1
ATOM 717 C C . PRO A 1 90 ? 5.662 -6.275 -9.324 1.00 86.31 90 PRO A C 1
ATOM 719 O O . PRO A 1 90 ? 4.892 -5.618 -8.624 1.00 86.31 90 PRO A O 1
ATOM 722 N N . GLN A 1 91 ? 6.971 -6.286 -9.086 1.00 82.38 91 GLN A N 1
ATOM 723 C CA . GLN A 1 91 ? 7.588 -5.534 -7.993 1.00 82.38 91 GLN A CA 1
ATOM 724 C C . GLN A 1 91 ? 8.245 -4.274 -8.532 1.00 82.38 91 GLN A C 1
ATOM 726 O O . GLN A 1 91 ? 8.952 -4.327 -9.542 1.00 82.38 91 GLN A O 1
ATOM 731 N N . ASN A 1 92 ? 8.076 -3.164 -7.816 1.00 81.12 92 ASN A N 1
ATOM 732 C CA . ASN A 1 92 ? 8.792 -1.949 -8.148 1.00 81.12 92 ASN A CA 1
ATOM 733 C C . ASN A 1 92 ? 10.285 -2.118 -7.832 1.00 81.12 92 ASN A C 1
ATOM 735 O O . ASN A 1 92 ? 10.671 -2.239 -6.672 1.00 81.12 92 ASN A O 1
ATOM 739 N N . LYS A 1 93 ? 11.125 -2.099 -8.866 1.00 77.69 93 LYS A N 1
ATOM 740 C CA . LYS A 1 93 ? 12.589 -2.162 -8.731 1.00 77.69 93 LYS A CA 1
ATOM 741 C C . LYS A 1 93 ? 13.257 -0.792 -8.838 1.00 77.69 93 LYS A C 1
ATOM 743 O O . LYS A 1 93 ? 14.466 -0.693 -8.642 1.00 77.69 93 LYS A O 1
ATOM 748 N N . LYS A 1 94 ? 12.498 0.252 -9.176 1.00 75.06 94 LYS A N 1
ATOM 749 C CA . LYS A 1 94 ? 13.020 1.574 -9.509 1.00 75.06 94 LYS A CA 1
ATOM 750 C C . LYS A 1 94 ? 12.521 2.625 -8.517 1.00 75.06 94 LYS A C 1
ATOM 752 O O . LYS A 1 94 ? 11.356 2.650 -8.124 1.00 75.06 94 LYS A O 1
ATOM 757 N N . SER A 1 95 ? 13.416 3.516 -8.099 1.00 73.31 95 SER A N 1
ATOM 758 C CA . SER A 1 95 ? 13.019 4.652 -7.261 1.00 73.31 95 SER A CA 1
ATOM 759 C C . SER A 1 95 ? 12.070 5.589 -8.023 1.00 73.31 95 SER A C 1
ATOM 761 O O . SER A 1 95 ? 12.181 5.725 -9.242 1.00 73.31 95 SER A O 1
ATOM 763 N N . GLY A 1 96 ? 11.135 6.224 -7.312 1.00 76.12 96 GLY A N 1
ATOM 764 C CA . GLY A 1 96 ? 10.155 7.161 -7.879 1.00 76.12 96 GLY A CA 1
ATOM 765 C C . GLY A 1 96 ? 8.824 6.544 -8.323 1.00 76.12 96 GLY A C 1
ATOM 766 O O . GLY A 1 96 ? 7.806 7.225 -8.309 1.00 76.12 96 GLY A O 1
ATOM 767 N N . ASP A 1 97 ? 8.786 5.245 -8.621 1.00 82.75 97 ASP A N 1
ATOM 768 C CA . ASP A 1 97 ? 7.594 4.594 -9.190 1.00 82.75 97 ASP A CA 1
ATOM 769 C C . ASP A 1 97 ? 6.648 3.993 -8.122 1.00 82.75 97 ASP A C 1
ATOM 771 O O . ASP A 1 97 ? 5.540 3.547 -8.422 1.00 82.75 97 ASP A O 1
ATOM 775 N N . CYS A 1 98 ? 7.045 4.022 -6.844 1.00 80.69 98 CYS A N 1
ATOM 776 C CA . CYS A 1 98 ? 6.319 3.377 -5.740 1.00 80.69 98 CYS A CA 1
ATOM 777 C C . CYS A 1 98 ? 4.862 3.845 -5.579 1.00 80.69 98 CYS A C 1
ATOM 779 O O . CYS A 1 98 ? 3.997 3.022 -5.286 1.00 80.69 98 CYS A O 1
ATOM 781 N N . GLY A 1 99 ? 4.574 5.127 -5.826 1.00 81.38 99 GLY A N 1
ATOM 782 C CA . GLY A 1 99 ? 3.209 5.659 -5.779 1.00 81.38 99 GLY A CA 1
ATOM 783 C C . GLY A 1 99 ? 2.316 5.108 -6.889 1.00 81.38 99 GLY A C 1
ATOM 784 O O . GLY A 1 99 ? 1.163 4.767 -6.642 1.00 81.38 99 GLY A O 1
ATOM 785 N N . VAL A 1 100 ? 2.864 4.950 -8.098 1.00 86.25 100 VAL A N 1
ATOM 786 C CA . VAL A 1 100 ? 2.132 4.377 -9.237 1.00 86.25 100 VAL A CA 1
ATOM 787 C C . VAL A 1 100 ? 1.792 2.913 -8.963 1.00 86.25 100 VAL A C 1
ATOM 789 O O . VAL A 1 100 ? 0.651 2.505 -9.168 1.00 86.25 100 VAL A O 1
ATOM 792 N N . TYR A 1 101 ? 2.745 2.139 -8.430 1.00 87.50 101 TYR A N 1
ATOM 793 C CA . TYR A 1 101 ? 2.501 0.752 -8.021 1.00 87.50 101 TYR A CA 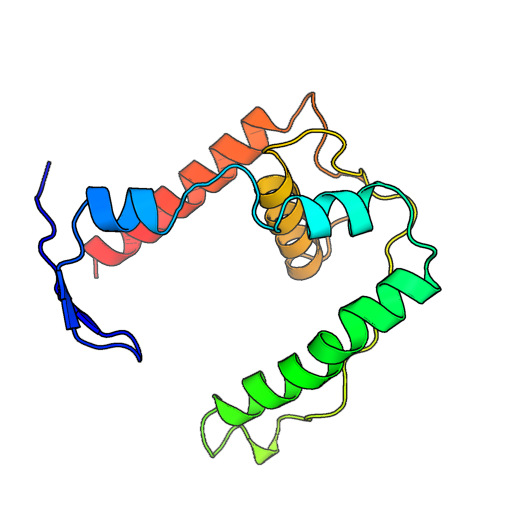1
ATOM 794 C C . TYR A 1 101 ? 1.430 0.657 -6.929 1.00 87.50 101 TYR A C 1
ATOM 796 O O . TYR A 1 101 ? 0.514 -0.152 -7.050 1.00 87.50 101 TYR A O 1
ATOM 804 N N . ALA A 1 102 ? 1.513 1.494 -5.890 1.00 86.56 102 ALA A N 1
ATOM 805 C CA . ALA A 1 102 ? 0.543 1.492 -4.799 1.00 86.56 102 ALA A CA 1
ATOM 806 C C . ALA A 1 102 ? -0.882 1.779 -5.298 1.00 86.56 102 ALA A C 1
ATOM 808 O O . ALA A 1 102 ? -1.790 0.996 -5.027 1.00 86.56 102 ALA A O 1
ATOM 809 N N . LEU A 1 103 ? -1.068 2.852 -6.074 1.00 88.44 103 LEU A N 1
ATOM 810 C CA . LEU A 1 103 ? -2.379 3.228 -6.608 1.00 88.44 103 LEU A CA 1
ATOM 811 C C . LEU A 1 103 ? -2.938 2.170 -7.559 1.00 88.44 103 LEU A C 1
ATOM 813 O O . LEU A 1 103 ? -4.107 1.814 -7.443 1.00 88.44 103 LEU A O 1
ATOM 817 N N . THR A 1 104 ? -2.095 1.613 -8.433 1.00 88.56 104 THR A N 1
ATOM 818 C CA . THR A 1 104 ? -2.526 0.563 -9.367 1.00 88.56 104 THR A CA 1
ATOM 819 C C . THR A 1 104 ? -3.039 -0.661 -8.613 1.00 88.56 104 THR A C 1
ATOM 821 O O . THR A 1 104 ? -4.090 -1.189 -8.948 1.00 88.56 104 THR A O 1
ATOM 824 N N . TYR A 1 105 ? -2.349 -1.107 -7.559 1.00 87.88 105 TYR A N 1
ATOM 825 C CA . TYR A 1 105 ? -2.804 -2.278 -6.806 1.00 87.88 105 TYR A CA 1
ATOM 826 C C . TYR A 1 105 ? -4.019 -2.011 -5.919 1.00 87.88 105 TYR A C 1
ATOM 828 O O . TYR A 1 105 ? -4.827 -2.920 -5.729 1.00 87.88 105 TYR A O 1
ATOM 836 N N . ILE A 1 106 ? -4.187 -0.786 -5.413 1.00 87.88 106 ILE A N 1
ATOM 837 C CA . ILE A 1 106 ? -5.432 -0.376 -4.748 1.00 87.88 106 ILE A CA 1
ATOM 838 C C . ILE A 1 106 ? -6.598 -0.445 -5.739 1.00 87.88 106 ILE A C 1
ATOM 840 O O . ILE A 1 106 ? -7.636 -1.017 -5.413 1.00 87.88 106 ILE A O 1
ATOM 844 N N . GLU A 1 107 ? -6.417 0.071 -6.957 1.00 87.31 107 GLU A N 1
ATOM 845 C CA . GLU A 1 107 ? -7.413 -0.022 -8.028 1.00 87.31 107 GLU A CA 1
ATOM 846 C C . GLU A 1 107 ? -7.704 -1.485 -8.390 1.00 87.31 107 GLU A C 1
ATOM 848 O O . GLU A 1 107 ? -8.869 -1.868 -8.497 1.00 87.31 107 GLU A O 1
ATOM 853 N N . CYS A 1 108 ? -6.672 -2.336 -8.468 1.00 88.50 108 CYS A N 1
ATOM 854 C CA . CYS A 1 108 ? -6.862 -3.765 -8.702 1.00 88.50 108 CYS A CA 1
ATOM 855 C C . CYS A 1 108 ? -7.730 -4.435 -7.632 1.00 88.50 108 CYS A C 1
ATOM 857 O O . CYS A 1 108 ? -8.629 -5.200 -7.972 1.00 88.50 108 CYS A O 1
ATOM 859 N N . LEU A 1 109 ? -7.482 -4.133 -6.351 1.00 86.81 109 LEU A N 1
ATOM 860 C CA . LEU A 1 109 ? -8.285 -4.642 -5.235 1.00 86.81 109 LEU A CA 1
ATOM 861 C C . LEU A 1 109 ? -9.725 -4.129 -5.273 1.00 86.81 109 LEU A C 1
ATOM 863 O O . LEU A 1 109 ? -10.642 -4.884 -4.969 1.00 86.81 109 LEU A O 1
ATOM 867 N N . ALA A 1 110 ? -9.923 -2.856 -5.616 1.00 88.00 110 ALA A N 1
ATOM 868 C CA . ALA A 1 110 ? -11.242 -2.233 -5.634 1.00 88.00 110 ALA A CA 1
ATOM 869 C C . ALA A 1 110 ? -12.127 -2.758 -6.775 1.00 88.00 110 ALA A C 1
ATOM 871 O O . ALA A 1 110 ? -13.339 -2.875 -6.604 1.00 88.00 110 ALA A O 1
ATOM 872 N N . LEU A 1 111 ? -11.525 -3.070 -7.927 1.00 88.19 111 LEU A N 1
ATOM 873 C CA . LEU A 1 111 ? -12.227 -3.516 -9.136 1.00 88.19 111 LEU A CA 1
ATOM 874 C C . LEU A 1 111 ? -12.198 -5.037 -9.351 1.00 88.19 111 LEU A C 1
ATOM 876 O O . LEU A 1 111 ? -12.733 -5.506 -10.352 1.00 88.19 111 LEU A O 1
ATOM 880 N N . ASP A 1 112 ? -11.573 -5.792 -8.443 1.00 87.19 112 ASP A N 1
ATOM 881 C CA . ASP A 1 112 ? -11.368 -7.246 -8.549 1.00 87.19 112 ASP A CA 1
ATOM 882 C C . ASP A 1 112 ? -10.693 -7.668 -9.872 1.00 87.19 112 ASP A C 1
ATOM 884 O O . ASP A 1 112 ? -11.078 -8.636 -10.530 1.00 87.19 112 ASP A O 1
ATOM 888 N N . VAL A 1 113 ? -9.676 -6.908 -10.297 1.00 87.88 113 VAL A N 1
ATOM 889 C CA . VAL A 1 113 ? -8.886 -7.217 -11.501 1.00 87.88 113 VAL A CA 1
ATOM 890 C C . VAL A 1 113 ? -7.558 -7.888 -11.148 1.00 87.88 113 VAL A C 1
ATOM 892 O O . VAL A 1 113 ? -6.968 -7.654 -10.091 1.00 87.88 113 VAL A O 1
ATOM 895 N N . ASP A 1 114 ? -7.067 -8.731 -12.058 1.00 87.38 114 ASP A N 1
ATOM 896 C CA . ASP A 1 114 ? -5.865 -9.537 -11.834 1.00 87.38 114 ASP A CA 1
ATOM 897 C C . ASP A 1 114 ? -4.597 -8.677 -11.685 1.00 87.38 114 ASP A C 1
ATOM 899 O O . ASP A 1 114 ? -4.105 -8.074 -12.642 1.00 87.38 114 ASP A O 1
ATOM 903 N N . MET A 1 115 ? -4.010 -8.696 -10.484 1.00 86.25 115 MET A N 1
ATOM 904 C CA . MET A 1 115 ? -2.764 -7.995 -10.154 1.00 86.25 115 MET A CA 1
ATOM 905 C C . MET A 1 115 ? -1.535 -8.503 -10.912 1.00 86.25 115 MET A C 1
ATOM 907 O O . MET A 1 115 ? -0.503 -7.829 -10.925 1.00 86.25 115 MET A O 1
ATOM 911 N N . LYS A 1 116 ? -1.600 -9.689 -11.532 1.00 85.56 116 LYS A N 1
ATOM 912 C CA . LYS A 1 116 ? -0.511 -10.189 -12.382 1.00 85.56 116 LYS A CA 1
ATOM 913 C C . LYS A 1 116 ? -0.334 -9.318 -13.625 1.00 85.56 116 LYS A C 1
ATOM 915 O O . LYS A 1 116 ? 0.782 -9.203 -14.132 1.00 85.56 116 LYS A O 1
ATOM 920 N N . ILE A 1 117 ? -1.398 -8.638 -14.061 1.00 80.31 117 ILE A N 1
ATOM 921 C CA . ILE A 1 117 ? -1.372 -7.597 -15.096 1.00 80.31 117 ILE A CA 1
ATOM 922 C C . ILE A 1 117 ? -1.008 -6.258 -14.432 1.00 80.31 117 ILE A C 1
ATOM 924 O O . ILE A 1 117 ? -1.758 -5.287 -14.452 1.00 80.31 117 ILE A O 1
ATOM 928 N N . GLY A 1 118 ? 0.140 -6.236 -13.758 1.00 77.88 118 GLY A N 1
ATOM 929 C CA . GLY A 1 118 ? 0.595 -5.089 -12.980 1.00 77.88 118 GLY A CA 1
ATOM 930 C C . GLY A 1 118 ? 1.430 -4.082 -13.785 1.00 77.88 118 GLY A C 1
ATOM 931 O O . GLY A 1 118 ? 1.740 -4.289 -14.966 1.00 77.88 118 GLY A O 1
ATOM 932 N N . PRO A 1 119 ? 1.829 -2.977 -13.139 1.00 84.44 119 PRO A N 1
ATOM 933 C CA . PRO A 1 119 ? 2.737 -2.002 -13.724 1.00 84.44 119 PRO A CA 1
ATOM 934 C C . PRO A 1 119 ? 4.115 -2.618 -13.998 1.00 84.44 119 PRO A C 1
ATOM 936 O O . PRO A 1 119 ? 4.615 -3.469 -13.262 1.00 84.44 119 PRO A O 1
ATOM 939 N N . CYS A 1 120 ? 4.738 -2.169 -15.080 1.00 86.31 120 CYS A N 1
ATOM 940 C CA . CYS A 1 120 ? 6.088 -2.521 -15.490 1.00 86.31 120 CYS A CA 1
ATOM 941 C C . CYS A 1 120 ? 6.735 -1.336 -16.219 1.00 86.31 120 CYS A C 1
ATOM 943 O O . CYS A 1 120 ? 6.056 -0.402 -16.645 1.00 86.31 120 CYS A O 1
ATOM 945 N N . ASP A 1 121 ? 8.051 -1.380 -16.425 1.00 82.62 121 ASP A N 1
ATOM 946 C CA . ASP A 1 121 ? 8.792 -0.264 -17.037 1.00 82.62 121 ASP A CA 1
ATOM 947 C C . ASP A 1 121 ? 8.244 0.160 -18.412 1.00 82.62 121 ASP A C 1
ATOM 949 O O . ASP A 1 121 ? 8.350 1.327 -18.789 1.00 82.62 121 ASP A O 1
ATOM 953 N N . ALA A 1 122 ? 7.635 -0.773 -19.152 1.00 86.38 122 ALA A N 1
ATOM 954 C CA . ALA A 1 122 ? 7.069 -0.507 -20.470 1.00 86.38 122 ALA A CA 1
ATOM 955 C C . ALA A 1 122 ? 5.757 0.295 -20.426 1.00 86.38 122 ALA A C 1
ATOM 957 O O . ALA A 1 122 ? 5.501 1.053 -21.356 1.00 86.38 122 ALA A O 1
ATOM 958 N N . ASN A 1 123 ? 4.936 0.144 -19.380 1.00 88.31 123 ASN A N 1
ATOM 959 C CA . ASN A 1 123 ? 3.606 0.765 -19.295 1.00 88.31 123 ASN A CA 1
ATOM 960 C C . ASN A 1 123 ? 3.499 1.855 -18.213 1.00 88.31 123 ASN A C 1
ATOM 962 O O . ASN A 1 123 ? 2.488 2.552 -18.141 1.00 88.31 123 ASN A O 1
ATOM 966 N N . ILE A 1 124 ? 4.534 2.042 -17.388 1.00 87.81 124 ILE A N 1
ATOM 967 C CA . ILE A 1 124 ? 4.446 2.891 -16.197 1.00 87.81 124 ILE A CA 1
ATOM 968 C C . ILE A 1 124 ? 4.159 4.362 -16.500 1.00 87.81 124 ILE A C 1
ATOM 970 O O . ILE A 1 124 ? 3.406 5.003 -15.772 1.00 87.81 124 ILE A O 1
ATOM 974 N N . LYS A 1 125 ? 4.699 4.889 -17.607 1.00 88.12 125 LYS A N 1
ATOM 975 C CA . LYS A 1 125 ? 4.430 6.269 -18.040 1.00 88.12 125 LYS A CA 1
ATOM 976 C C . LYS A 1 125 ? 2.970 6.463 -18.432 1.00 88.12 125 LYS A C 1
ATOM 978 O O . LYS A 1 125 ? 2.378 7.475 -18.067 1.00 88.12 125 LYS A O 1
ATOM 983 N N . ASP A 1 126 ? 2.391 5.488 -19.122 1.00 89.62 126 ASP A N 1
ATOM 984 C CA . ASP A 1 126 ? 0.995 5.544 -19.549 1.00 89.62 126 ASP A CA 1
ATOM 985 C C . ASP A 1 126 ? 0.064 5.448 -18.337 1.00 89.62 126 ASP A C 1
ATOM 987 O O . ASP A 1 126 ? -0.915 6.185 -18.245 1.00 89.62 126 ASP A O 1
ATOM 991 N N . ILE A 1 127 ? 0.388 4.583 -17.368 1.00 89.19 127 ILE A N 1
ATOM 992 C CA . ILE A 1 127 ? -0.354 4.479 -16.103 1.00 89.19 127 ILE A CA 1
ATOM 993 C C . ILE A 1 127 ? -0.260 5.795 -15.326 1.00 89.19 127 ILE A C 1
ATOM 995 O O . ILE A 1 127 ? -1.280 6.328 -14.898 1.00 89.19 127 ILE A O 1
ATOM 999 N N . GLN A 1 128 ? 0.939 6.369 -15.195 1.00 87.56 128 GLN A N 1
ATOM 1000 C CA . GLN A 1 128 ? 1.131 7.654 -14.525 1.00 87.56 128 GLN A CA 1
ATOM 1001 C C . GLN A 1 128 ? 0.305 8.770 -15.186 1.00 87.56 128 GLN A C 1
ATOM 1003 O O . GLN A 1 128 ? -0.336 9.556 -14.490 1.00 87.56 128 GLN A O 1
ATOM 1008 N N . GLN A 1 129 ? 0.278 8.826 -16.521 1.00 89.75 129 GLN A N 1
ATOM 1009 C CA . GLN A 1 129 ? -0.538 9.787 -17.266 1.00 89.75 129 GLN A CA 1
ATOM 1010 C C . GLN A 1 129 ? -2.037 9.566 -17.056 1.00 89.75 129 GLN A C 1
ATOM 1012 O O . GLN A 1 129 ? -2.767 10.540 -16.875 1.00 89.75 129 GLN A O 1
ATOM 1017 N N . LYS A 1 130 ? -2.504 8.312 -17.045 1.00 89.81 130 LYS A N 1
ATOM 1018 C CA . LYS A 1 130 ? -3.904 7.977 -16.750 1.00 89.81 130 LYS A CA 1
ATOM 1019 C C . LYS A 1 130 ? -4.304 8.426 -15.348 1.00 89.81 130 LYS A C 1
ATOM 1021 O O . LYS A 1 130 ? -5.308 9.117 -15.216 1.00 89.81 130 LYS A O 1
ATOM 1026 N N . LEU A 1 131 ? -3.493 8.114 -14.335 1.00 87.62 131 LEU A N 1
ATOM 1027 C CA . LEU A 1 131 ? -3.733 8.536 -12.953 1.00 87.62 131 LEU A CA 1
ATOM 1028 C C . LEU A 1 131 ? -3.769 10.066 -12.837 1.00 87.62 131 LEU A C 1
ATOM 1030 O O . LEU A 1 131 ? -4.715 10.615 -12.282 1.00 87.62 131 LEU A O 1
ATOM 1034 N N . ALA A 1 132 ? -2.795 10.767 -13.427 1.00 86.62 132 ALA A N 1
ATOM 1035 C CA . ALA A 1 132 ? -2.758 12.231 -13.409 1.00 86.62 132 ALA A CA 1
ATOM 1036 C C . ALA A 1 132 ? -3.978 12.853 -14.107 1.00 86.62 132 ALA A C 1
ATOM 1038 O O . ALA A 1 132 ? -4.542 13.834 -13.625 1.00 86.62 132 ALA A O 1
ATOM 1039 N N . THR A 1 133 ? -4.403 12.262 -15.226 1.00 86.94 133 THR A N 1
ATOM 1040 C CA . THR A 1 133 ? -5.585 12.702 -15.973 1.00 86.94 133 THR A CA 1
ATOM 1041 C C . THR A 1 133 ? -6.857 12.481 -15.157 1.00 86.94 133 THR A C 1
ATOM 1043 O O . THR A 1 133 ? -7.667 13.397 -15.056 1.00 86.94 133 THR A O 1
ATOM 1046 N N . GLY A 1 134 ? -7.007 11.311 -14.528 1.00 85.69 134 GLY A N 1
ATOM 1047 C CA . GLY A 1 134 ? -8.144 11.000 -13.660 1.00 85.69 134 GLY A CA 1
ATOM 1048 C C . GLY A 1 134 ? -8.245 11.960 -12.476 1.00 85.69 134 GLY A C 1
ATOM 1049 O O . GLY A 1 134 ? -9.297 12.548 -12.257 1.00 85.69 134 GLY A O 1
ATOM 1050 N N . MET A 1 135 ? -7.132 12.214 -11.778 1.00 84.62 135 MET A N 1
ATOM 1051 C CA . MET A 1 135 ? -7.095 13.178 -10.670 1.00 84.62 135 MET A CA 1
ATOM 1052 C C . MET A 1 135 ? -7.454 14.599 -11.121 1.00 84.62 135 MET A C 1
ATOM 1054 O O . MET A 1 135 ? -8.153 15.312 -10.407 1.00 84.62 135 MET A O 1
ATOM 1058 N N . PHE A 1 136 ? -6.988 15.018 -12.302 1.00 84.19 136 PHE A N 1
ATOM 1059 C CA . PHE A 1 136 ? -7.305 16.337 -12.848 1.00 84.19 136 PHE A CA 1
ATOM 1060 C C . PHE A 1 136 ? -8.787 16.467 -13.221 1.00 84.19 136 PHE A C 1
ATOM 1062 O O . PHE A 1 136 ? -9.399 17.493 -12.943 1.00 84.19 136 PHE A O 1
ATOM 1069 N N . MET A 1 137 ? -9.374 15.432 -13.829 1.00 84.19 137 MET A N 1
ATOM 1070 C CA . MET A 1 137 ? -10.802 15.407 -14.159 1.00 84.19 137 MET A CA 1
ATOM 1071 C C . MET A 1 137 ? -11.672 15.464 -12.902 1.00 84.19 137 MET A C 1
ATOM 1073 O O . MET A 1 137 ? -12.590 16.277 -12.851 1.00 84.19 137 MET A O 1
ATOM 1077 N N . GLU A 1 138 ? -11.345 14.667 -11.883 1.00 82.44 138 GLU A N 1
ATOM 1078 C CA . GLU A 1 138 ? -12.078 14.644 -10.613 1.00 82.44 138 GLU A CA 1
ATOM 1079 C C . GLU A 1 138 ? -12.008 15.997 -9.895 1.00 82.44 138 GLU A C 1
ATOM 1081 O O . GLU A 1 138 ? -13.017 16.518 -9.430 1.00 82.44 138 GLU A O 1
ATOM 1086 N N . ALA A 1 139 ? -10.821 16.611 -9.853 1.00 77.31 139 ALA A N 1
ATOM 1087 C CA . ALA A 1 139 ? -10.644 17.923 -9.239 1.00 77.31 139 ALA A CA 1
ATOM 1088 C C . ALA A 1 139 ? -11.488 19.008 -9.926 1.00 77.31 139 ALA A C 1
ATOM 1090 O O . ALA A 1 139 ? -12.066 19.851 -9.244 1.00 77.31 139 ALA A O 1
ATOM 1091 N N . ASN A 1 140 ? -11.581 18.971 -11.259 1.00 73.19 140 ASN A N 1
ATOM 1092 C CA . ASN A 1 140 ? -12.387 19.928 -12.016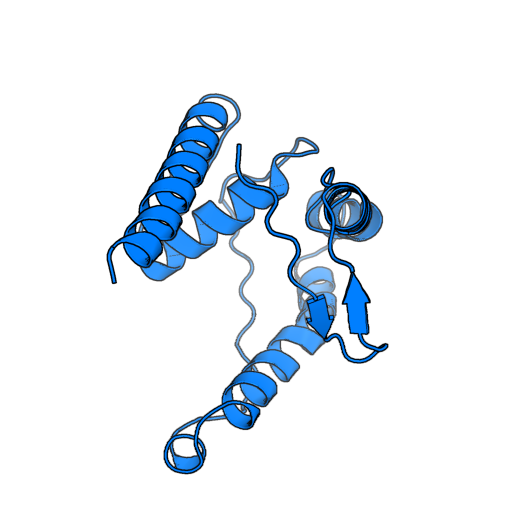 1.00 73.19 140 ASN A CA 1
ATOM 1093 C C . ASN A 1 140 ? -13.889 19.673 -11.868 1.00 73.19 140 ASN A C 1
ATOM 1095 O O . ASN A 1 140 ? -14.665 20.619 -11.921 1.00 73.19 140 ASN A O 1
ATOM 1099 N N . HIS A 1 141 ? -14.313 18.425 -11.643 1.00 67.19 141 HIS A N 1
ATOM 1100 C CA . HIS A 1 141 ? -15.723 18.120 -11.406 1.00 67.19 141 HIS A CA 1
ATOM 1101 C C . HIS A 1 141 ? -16.266 18.856 -10.165 1.00 67.19 141 HIS A C 1
ATOM 1103 O O . HIS A 1 141 ? -17.448 19.194 -10.118 1.00 67.19 141 HIS A O 1
ATOM 1109 N N . TRP A 1 142 ? -15.403 19.171 -9.191 1.00 55.62 142 TRP A N 1
ATOM 1110 C CA . TRP A 1 142 ? -15.762 19.908 -7.971 1.00 55.62 142 TRP A CA 1
ATOM 1111 C C . TRP A 1 142 ? -15.808 21.425 -8.146 1.00 55.62 142 TRP A C 1
ATOM 1113 O O . TRP A 1 142 ? -16.256 22.114 -7.235 1.00 55.62 142 TRP A O 1
ATOM 1123 N N . GLU A 1 143 ? -15.346 21.956 -9.279 1.00 57.06 143 GLU A N 1
ATOM 1124 C CA . GLU A 1 143 ? -15.490 23.380 -9.610 1.00 57.06 143 GLU A CA 1
ATOM 1125 C C . GLU A 1 143 ? -16.840 23.687 -10.288 1.00 57.06 143 GLU A C 1
ATOM 1127 O O . GLU A 1 143 ? -17.244 24.848 -10.337 1.00 57.06 143 GLU A O 1
ATOM 1132 N N . ASP A 1 144 ? -17.550 22.650 -10.752 1.00 50.94 144 ASP A N 1
ATOM 1133 C CA . ASP A 1 144 ? -18.852 22.737 -11.429 1.00 50.94 144 ASP A CA 1
ATOM 1134 C C . ASP A 1 144 ? -20.065 22.460 -10.499 1.00 50.94 144 ASP A C 1
ATOM 1136 O O . ASP A 1 144 ? -21.209 22.451 -10.968 1.00 50.94 144 ASP A O 1
ATOM 1140 N N . LEU A 1 145 ? -19.834 22.241 -9.195 1.00 47.41 145 LEU A N 1
ATOM 1141 C CA . LEU A 1 145 ? -20.850 22.069 -8.136 1.00 47.41 145 LEU A CA 1
ATOM 1142 C C . LEU A 1 145 ? -20.883 23.277 -7.188 1.00 47.41 145 LEU A C 1
ATOM 1144 O O . LEU A 1 145 ? -22.004 23.652 -6.770 1.00 47.41 145 LEU A O 1
#

Organism: Arabidopsis lyrata subsp. lyrata (NCBI:txid81972)

Sequence (145 aa):
MVKVDRNITVNLGTIKADKQFFLELIDPQTWLSEELSKFIISISSGEEIEEFVKPYALMVPYLIKAFASPAEQDELNDAGYKIRRCGEIPQNKKSGDCGVYALTYIECLALDVDMKIGPCDANIKDIQQKLATGMFMEANHWEDL

Foldseek 3Di:
DDFPQDWDQDPVGTDGDGPVNVCVVPPQFDPDPPVVVCAVQPDDDPVRVCVVCQVVQQVVQVVVLVPDDPVCNVVGDNDGHDDDDDPQADDDPDTRLNVLQVVQVVVCVVVVHDRNPGDDPVCSVVSVVVVVVVVVVVVVVVVVD

Radius of gyration: 18.79 Å; chains: 1; bounding box: 40×46×37 Å

Secondary structure (DSSP, 8-state):
-----EEEEETTEEEEE-HHHHHHH--TT-SS-HHHHHHHHHT--HHHHHHHHHHHHHHHHHHHHHHS-HHHHTT---PPPPP---TTSPP--STT-HHHHHHHHHHHHHHT--TTS---TTTHHHHHHHHHHHHHHHHHHTT--

InterPro domains:
  IPR003653 Ulp1 protease family, C-terminal catalytic domain [PF02902] (45-134)
  IPR038765 Papain-like cysteine peptidase superfamily [SSF54001] (55-131)

pLDDT: mean 74.2, std 16.72, range [33.03, 93.88]

=== Feature glossary ===
A reading guide for the features in this record.

Start from the sequence.

  · Sequence gives the chain of amino acids in standard one-letter code (A=alanine, C=cysteine, …, Y=tyrosine), read N→C. It is the only feature that is directly encoded by the gene; all structural features are derived from the folded form of this sequence.

Fold it, and you get atomic coordinates and the backbone conformation that goes with them.

  · The mmCIF table is the protein's shape written out atom by atom. For each backbone N, Cα, C, and carbonyl O, it records an (x, y, z) coordinate triple in Å plus the residue type, chain letter, and residue number.

  · Backbone dihedral angles. Every residue except chain termini has a φ (preceding-C → N → Cα → C) and a ψ (N → Cα → C → next-N). They are reported in degrees following the IUPAC sign convention. Secondary structure is essentially a statement about which (φ, ψ) basin each residue occupies.

  · DSSP 8-state secondary structure assigns each residue one of H (α-helix), G (3₁₀-helix), I (π-helix), E (extended β-strand), B (isolated β-bridge), T (hydrogen-bonded turn), S (bend), or '-' (coil). The assignment is computed from backbone hydrogen-bond geometry via the Kabsch–Sander algorithm.

  · P-SEA three-state annotation labels each residue as helix, strand, or coil based purely on the geometry of the Cα trace. It serves as a fallback when the full backbone (and thus DSSP) is unavailable.

Summarize the fold with a handful of shape descriptors and a per-residue structural alphabet.

  · Radius of gyration (Rg) is the root-mean-square distance of Cα atoms from their centroid — a single number for overall size and compactness. A globular domain of N residues has Rg ≈ 2.2·N^0.38 Å; an extended or disordered chain has a much larger Rg. The Cα contact count is the number of residue pairs whose Cα atoms are within 8 Å and are more than four positions apart in sequence — a standard proxy for tertiary packing density. The bounding box is the smallest axis-aligned box enclosing all Cα atoms.

  · Foldseek's 3Di representation compresses backbone geometry into a per-residue letter drawn from a learned twenty-state alphabet. It captures the tertiary interaction pattern around each residue — which residues are packed against it in space, regardless of where they are in sequence.

  · Accessible surface area quantifies burial. A residue with SASA near zero is packed into the hydrophobic core; one with SASA >100 Å² sits on the surface. Computed here via the Shrake–Rupley numerical algorithm with a 1.4 Å probe.

Ask how reliable the model is.

  · For AlphaFold models, the B-factor field carries pLDDT — the model's own estimate of local accuracy on a 0–100 scale. Regions with pLDDT<50 should be treated as essentially unmodeled; they often correspond to intrinsically disordered segments.

  · For experimental (PDB) structures, the B-factor (temperature factor) quantifies the positional spread of each atom in the crystal — a combination of thermal vibration and static disorder — in units of Å². High B-factors mark flexible loops or poorly resolved regions; low B-factors mark the rigid, well-ordered core.

  · PAE(i, j) answers: if I align the predicted and true structures on residue i, how far off (in Å) do I expect residue j to be? A block-diagonal PAE matrix with low values on the blocks and high values off-diagonal is the signature of a multi-domain protein with confidently predicted domains but uncertain inter-domain orientation.

Place it in context: what it resembles, what it is annotated as, and how it looks.

  · Structural nearest neighbors (via Foldseek easy-search vs the PDB). Reported per hit: target PDB id, E-value, and alignment TM-score. A TM-score above ~0.5 is the conventional threshold for 'same fold'.

  · Functional annotations link the protein to curated databases. InterPro entries identify conserved domains and families by matching the sequence against member-database signatures (Pfam, PROSITE, CDD, …). Gene Ontology (GO) terms describe molecular function, biological process, and cellular component in a controlled vocabulary. CATH places the structure in a hierarchical fold classification (Class/Architecture/Topology/Homologous-superfamily). The organism is the source species.

  · Plot images: a contact map (which residues are close in 3D, as an N×N binary image), a Ramachandran scatter (backbone torsion angles, revealing secondary-structure composition at a glance), and — for AlphaFold structures — a PAE heatmap (pairwise prediction confidence).

  · Structure images are PyMOL renders from six orthogonal camera directions. Cartoon representation draws helices as coils and strands as arrows; sticks shows the backbone as bonds; surface shows the solvent-excluded envelope. Rainbow coloring maps sequence position to hue (blue→red, N→C); chain coloring assigns a distinct color per polypeptide.